Protein AF-A0A368JF54-F1 (afdb_monomer_lite)

Secondary structure (DSSP, 8-state):
--------GGG--HHHHHHHHHHTTTS----------------HHHHHHHHHHHHHHTTT----TT--HHHHHHHTT-

Radius of gyration: 23.29 Å; chains: 1; bounding box: 39×30×57 Å

pLDDT: mean 79.97, std 9.92, range [43.44, 91.06]

Sequence (78 aa):
MQLTYRIPADSLNSGFLEAIKAKFAGKEVSITVEDVPDKKPVNQKELYKKSLVLLDRFKDMKVDPNLNLSDLANEVNL

Structure (mmCIF, N/CA/C/O backbone):
data_AF-A0A368JF54-F1
#
_entry.id   AF-A0A368JF54-F1
#
loop_
_atom_site.group_PDB
_atom_site.id
_atom_site.type_symbol
_atom_site.label_atom_id
_atom_site.label_alt_id
_atom_site.label_comp_id
_atom_site.label_asym_id
_atom_site.label_entity_id
_atom_site.label_seq_id
_atom_site.pdbx_PDB_ins_code
_atom_site.Cartn_x
_atom_site.Cartn_y
_atom_site.Cartn_z
_atom_site.occupancy
_atom_site.B_iso_or_equiv
_atom_site.auth_seq_id
_atom_site.auth_comp_id
_atom_site.auth_asym_id
_atom_site.auth_atom_id
_atom_site.pdbx_PDB_model_num
ATOM 1 N N . MET A 1 1 ? -14.634 8.751 6.878 1.00 72.88 1 MET A N 1
ATOM 2 C CA . MET A 1 1 ? -13.159 8.873 6.943 1.00 72.88 1 MET A CA 1
ATOM 3 C C . MET A 1 1 ? -12.577 7.503 6.655 1.00 72.88 1 MET A C 1
ATOM 5 O O . MET A 1 1 ? -12.960 6.567 7.344 1.00 72.88 1 MET A O 1
ATOM 9 N N . GLN A 1 2 ? -11.718 7.384 5.646 1.00 77.62 2 GLN A N 1
ATOM 10 C CA . GLN A 1 2 ? -11.092 6.123 5.243 1.00 77.62 2 GLN A CA 1
ATOM 11 C C . GLN A 1 2 ? -9.606 6.169 5.604 1.00 77.62 2 GLN A C 1
ATOM 13 O O . GLN A 1 2 ? -8.934 7.161 5.331 1.00 77.62 2 GLN A O 1
ATOM 18 N N . LEU A 1 3 ? -9.109 5.116 6.249 1.00 81.81 3 LEU A N 1
ATOM 19 C CA . LEU A 1 3 ? -7.701 4.948 6.600 1.00 81.81 3 LEU A CA 1
ATOM 20 C C . LEU A 1 3 ? -7.216 3.646 5.983 1.00 81.81 3 LEU A C 1
ATOM 22 O O . LEU A 1 3 ? -7.800 2.596 6.227 1.00 81.81 3 LEU A O 1
ATOM 26 N N . THR A 1 4 ? -6.152 3.740 5.195 1.00 86.62 4 THR A N 1
ATOM 27 C CA . THR A 1 4 ? -5.543 2.587 4.533 1.00 86.62 4 THR A CA 1
ATOM 28 C C . THR A 1 4 ? -4.174 2.358 5.149 1.00 86.62 4 THR A C 1
ATOM 30 O O . THR A 1 4 ? -3.352 3.274 5.187 1.00 86.62 4 THR A O 1
ATOM 33 N N . TYR A 1 5 ? -3.934 1.145 5.638 1.00 85.69 5 TYR A N 1
ATOM 34 C CA . TYR A 1 5 ? -2.646 0.725 6.180 1.00 85.69 5 TYR A CA 1
ATOM 35 C C . TYR A 1 5 ? -1.981 -0.222 5.183 1.00 85.69 5 TYR A C 1
ATOM 37 O O . TYR A 1 5 ? -2.598 -1.189 4.748 1.00 85.69 5 TYR A O 1
ATOM 45 N N . ARG A 1 6 ? -0.720 0.044 4.831 1.00 85.31 6 ARG A N 1
ATOM 46 C CA . ARG A 1 6 ? 0.114 -0.875 4.049 1.00 85.31 6 ARG A CA 1
ATOM 47 C C . ARG A 1 6 ? 1.257 -1.335 4.935 1.00 85.31 6 ARG A C 1
ATOM 49 O O . ARG A 1 6 ? 2.246 -0.623 5.084 1.00 85.31 6 ARG A O 1
ATOM 56 N N . ILE A 1 7 ? 1.073 -2.486 5.561 1.00 85.50 7 ILE A N 1
ATOM 57 C CA . ILE A 1 7 ? 2.021 -3.074 6.507 1.00 85.50 7 ILE A CA 1
ATOM 58 C C . ILE A 1 7 ? 2.273 -4.538 6.133 1.00 85.50 7 ILE A C 1
ATOM 60 O O . ILE A 1 7 ? 1.404 -5.147 5.507 1.00 85.50 7 ILE A O 1
ATOM 64 N N . PRO A 1 8 ? 3.436 -5.110 6.493 1.00 85.88 8 PRO A N 1
ATOM 65 C CA . PRO A 1 8 ? 3.666 -6.543 6.354 1.00 85.88 8 PRO A CA 1
ATOM 66 C C . PRO A 1 8 ? 2.589 -7.338 7.095 1.00 85.88 8 PRO A C 1
ATOM 68 O O . PRO A 1 8 ? 2.163 -6.928 8.178 1.00 85.88 8 PRO A O 1
ATOM 71 N N . ALA A 1 9 ? 2.185 -8.486 6.548 1.00 84.69 9 ALA A N 1
ATOM 72 C CA . ALA A 1 9 ? 1.176 -9.343 7.173 1.00 84.69 9 ALA A CA 1
ATOM 73 C C . ALA A 1 9 ? 1.581 -9.756 8.600 1.00 84.69 9 ALA A C 1
ATOM 75 O O . ALA A 1 9 ? 0.761 -9.722 9.511 1.00 84.69 9 ALA A O 1
ATOM 76 N N . ASP A 1 10 ? 2.870 -10.008 8.826 1.00 86.38 10 ASP A N 1
ATOM 77 C CA . ASP A 1 10 ? 3.411 -10.380 10.140 1.00 86.38 10 ASP A CA 1
ATOM 78 C C . ASP A 1 10 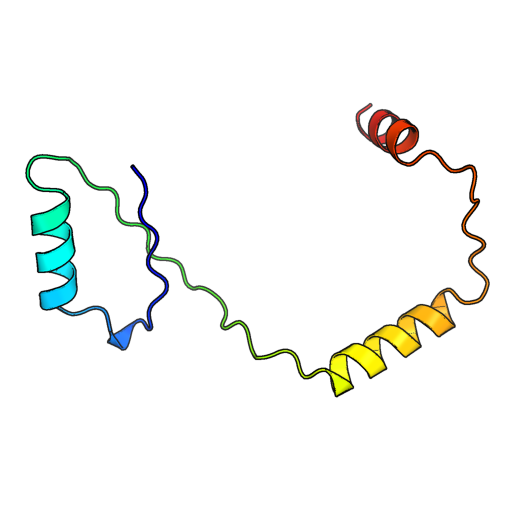? 3.312 -9.253 11.184 1.00 86.38 10 ASP A C 1
ATOM 80 O O . ASP A 1 10 ? 3.446 -9.481 12.385 1.00 86.38 10 ASP A O 1
ATOM 84 N N . SER A 1 11 ? 3.081 -8.013 10.743 1.00 85.94 11 SER A N 1
ATOM 85 C CA . SER A 1 11 ? 2.876 -6.862 11.629 1.00 85.94 11 SER A CA 1
ATOM 86 C C . SER A 1 11 ? 1.422 -6.715 12.094 1.00 85.94 11 SER A C 1
ATOM 88 O O . SER A 1 11 ? 1.147 -5.864 12.945 1.00 85.94 11 SER A O 1
ATOM 90 N N . LEU A 1 12 ? 0.485 -7.523 11.577 1.00 87.94 12 LEU A N 1
ATOM 91 C CA . LEU A 1 12 ? -0.893 -7.566 12.067 1.00 87.94 12 LEU A CA 1
ATOM 92 C C . LEU A 1 12 ? -0.931 -8.304 13.415 1.00 87.94 12 LEU A C 1
ATOM 94 O O . LEU A 1 12 ? -0.979 -9.528 13.482 1.00 87.94 12 LEU A O 1
ATOM 98 N N . ASN A 1 13 ? -0.904 -7.549 14.511 1.00 89.50 13 ASN A N 1
ATOM 99 C CA . ASN A 1 13 ? -0.958 -8.097 15.865 1.00 89.50 13 ASN A CA 1
ATOM 100 C C . ASN A 1 13 ? -2.123 -7.513 16.677 1.00 89.50 13 ASN A C 1
ATOM 102 O O . ASN A 1 13 ? -2.814 -6.585 16.250 1.00 89.50 13 ASN A O 1
ATOM 106 N N . SER A 1 14 ? -2.331 -8.046 17.881 1.00 89.50 14 SER A N 1
ATOM 107 C CA . SER A 1 14 ? -3.404 -7.607 18.779 1.00 89.50 14 SER A CA 1
ATOM 108 C C . SER A 1 14 ? -3.332 -6.110 19.095 1.00 89.50 14 SER A C 1
ATOM 110 O O . SER A 1 14 ? -4.364 -5.452 19.163 1.00 89.50 14 SER A O 1
ATOM 112 N N . GLY A 1 15 ? -2.127 -5.544 19.219 1.00 90.38 15 GLY A N 1
ATOM 113 C CA . GLY A 1 15 ? -1.941 -4.112 19.463 1.00 90.38 15 GLY A CA 1
ATOM 114 C C . GLY A 1 15 ? -2.443 -3.243 18.308 1.00 90.38 15 GLY A C 1
ATOM 115 O O . GLY A 1 15 ? -3.066 -2.208 18.539 1.00 90.38 15 GLY A O 1
ATOM 116 N N . PHE A 1 16 ? -2.244 -3.687 17.065 1.00 89.00 16 PHE A N 1
ATOM 117 C CA . PHE A 1 16 ? -2.788 -3.010 15.887 1.00 89.00 16 PHE A CA 1
ATOM 118 C C . PHE A 1 16 ? -4.325 -3.017 15.883 1.00 89.00 16 PHE A C 1
ATOM 120 O O . PHE A 1 16 ? -4.949 -1.986 15.624 1.00 89.00 16 PHE A O 1
ATOM 127 N N . LEU A 1 17 ? -4.942 -4.149 16.236 1.00 88.00 17 LEU A N 1
ATOM 128 C CA . LEU A 1 17 ? -6.401 -4.261 16.330 1.00 88.00 17 LEU A CA 1
ATOM 129 C C . LEU A 1 17 ? -6.979 -3.361 17.428 1.00 88.00 17 LEU A C 1
ATOM 131 O O . LEU A 1 17 ? -7.982 -2.684 17.194 1.00 88.00 17 LEU A O 1
ATOM 135 N N . GLU A 1 18 ? -6.335 -3.293 18.594 1.00 91.06 18 GLU A N 1
ATOM 136 C CA . GLU A 1 18 ? -6.753 -2.392 19.675 1.00 91.06 18 GLU A CA 1
ATOM 137 C C . GLU A 1 18 ? -6.632 -0.915 19.274 1.00 91.06 18 GLU A C 1
ATOM 139 O O . GLU A 1 18 ? -7.522 -0.115 19.569 1.00 91.06 18 GLU A O 1
ATOM 144 N N . ALA A 1 19 ? -5.598 -0.547 18.512 1.00 87.69 19 ALA A N 1
ATOM 145 C CA . ALA A 1 19 ? -5.464 0.810 17.984 1.00 87.69 19 ALA A CA 1
ATOM 146 C C . ALA A 1 19 ? -6.599 1.175 17.006 1.00 87.69 19 ALA A C 1
ATOM 148 O O . ALA A 1 19 ? -7.120 2.294 17.060 1.00 87.69 19 ALA A O 1
ATOM 149 N N . ILE A 1 20 ? -7.022 0.242 16.140 1.00 88.44 20 ILE A N 1
ATOM 150 C CA . ILE A 1 20 ? -8.185 0.449 15.259 1.00 88.44 20 ILE A CA 1
ATOM 151 C C . ILE A 1 20 ? -9.462 0.603 16.092 1.00 88.44 20 ILE A C 1
ATOM 153 O O . ILE A 1 20 ? -10.210 1.559 15.874 1.00 88.44 20 ILE A O 1
ATOM 157 N N . LYS A 1 21 ? -9.692 -0.272 17.080 1.00 89.31 21 LYS A N 1
ATOM 158 C CA . LYS A 1 21 ? -10.863 -0.184 17.969 1.00 89.31 21 LYS A CA 1
ATOM 159 C C . LYS A 1 21 ? -10.936 1.160 18.689 1.00 89.31 21 LYS A C 1
ATOM 161 O O . LYS A 1 21 ? -11.984 1.797 18.667 1.00 89.31 21 LYS A O 1
ATOM 166 N N . ALA A 1 22 ? -9.828 1.620 19.271 1.00 89.88 22 ALA A N 1
ATOM 167 C CA . ALA A 1 22 ? -9.776 2.902 19.970 1.00 89.88 22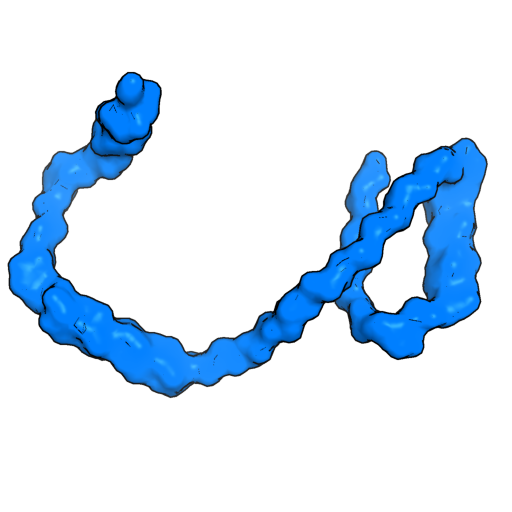 ALA A CA 1
ATOM 168 C C . ALA A 1 22 ? -10.078 4.081 19.029 1.00 89.88 22 ALA A C 1
ATOM 170 O O . ALA A 1 22 ? -10.812 5.002 19.387 1.00 89.88 22 ALA A O 1
ATOM 171 N N . LYS A 1 23 ? -9.551 4.044 17.799 1.00 87.19 23 LYS A N 1
ATOM 172 C CA . LYS A 1 23 ? -9.701 5.132 16.823 1.00 87.19 23 LYS A CA 1
ATOM 173 C C . LYS A 1 23 ? -11.103 5.227 16.216 1.00 87.19 23 LYS A C 1
ATOM 175 O O . LYS A 1 23 ? -11.534 6.320 15.846 1.00 87.19 23 LYS A O 1
ATOM 180 N N . PHE A 1 24 ? -11.800 4.103 16.093 1.00 88.31 24 PHE A N 1
ATOM 181 C CA . PHE A 1 24 ? -13.134 4.023 15.492 1.00 88.31 24 PHE A CA 1
ATOM 182 C C . PHE A 1 24 ? -14.224 3.638 16.500 1.00 88.31 24 PHE A C 1
ATOM 184 O O . PHE A 1 24 ? -15.291 3.172 16.104 1.00 88.31 24 PHE A O 1
ATOM 191 N N . ALA A 1 25 ? -13.979 3.855 17.795 1.00 87.00 25 ALA A N 1
ATOM 192 C CA . ALA A 1 25 ? -14.902 3.499 18.865 1.00 87.00 25 ALA A CA 1
ATOM 193 C C . ALA A 1 25 ? -16.330 4.015 18.597 1.00 87.00 25 ALA A C 1
ATOM 195 O O . ALA A 1 25 ? -16.535 5.182 18.250 1.00 87.00 25 ALA A O 1
ATOM 196 N N . GLY A 1 26 ? -17.313 3.123 18.748 1.00 86.12 26 GLY A N 1
ATOM 197 C CA . GLY A 1 26 ? -18.733 3.431 18.547 1.00 86.12 26 GLY A CA 1
ATOM 198 C C . GLY A 1 26 ? -19.184 3.531 17.085 1.00 86.12 26 GLY A C 1
ATOM 199 O O . GLY A 1 26 ? -20.305 3.967 16.836 1.00 86.12 26 GLY A O 1
ATOM 200 N N . LYS A 1 27 ? -18.341 3.151 16.117 1.00 88.00 27 LYS A N 1
ATOM 201 C CA . LYS A 1 27 ? -18.683 3.125 14.687 1.00 88.00 27 LYS A CA 1
ATOM 202 C C . LYS A 1 27 ? -18.550 1.713 14.134 1.00 88.00 27 LYS A C 1
ATOM 204 O O . LYS A 1 27 ? -17.703 0.941 14.576 1.00 88.00 27 LYS A O 1
ATOM 209 N N . GLU A 1 28 ? -19.365 1.400 13.137 1.00 85.31 28 GLU A N 1
ATOM 210 C CA . GLU A 1 28 ? -19.196 0.192 12.337 1.00 85.31 28 GLU A CA 1
ATOM 211 C C . GLU A 1 28 ? -17.997 0.366 11.391 1.00 85.31 28 GLU A C 1
ATOM 213 O O . GLU A 1 28 ? -17.826 1.423 10.774 1.00 85.31 28 GLU A O 1
ATOM 218 N N . VAL A 1 29 ? -17.132 -0.648 11.318 1.00 84.44 29 VAL A N 1
ATOM 219 C CA . VAL A 1 29 ? -15.881 -0.605 10.549 1.00 84.44 29 VAL A CA 1
ATOM 220 C C . VAL A 1 29 ? -15.843 -1.779 9.580 1.00 84.44 29 VAL A C 1
ATOM 222 O O . VAL A 1 29 ? -15.952 -2.929 9.995 1.00 84.44 29 VAL A O 1
ATOM 225 N N . SER A 1 30 ? -15.623 -1.488 8.299 1.00 85.62 30 SER A N 1
ATOM 226 C CA . SER A 1 30 ? -15.294 -2.490 7.283 1.00 85.62 30 SER A CA 1
ATOM 227 C C . SER A 1 30 ? -13.775 -2.631 7.179 1.00 85.62 30 SER A C 1
ATOM 229 O O . SER A 1 30 ? -13.080 -1.628 7.003 1.00 85.62 30 SER A O 1
ATOM 231 N N . ILE A 1 31 ? -13.260 -3.859 7.276 1.00 85.81 31 ILE A N 1
ATOM 232 C CA . ILE A 1 31 ? -11.831 -4.172 7.128 1.00 85.81 31 ILE A CA 1
ATOM 233 C C . ILE A 1 31 ? -11.638 -4.920 5.809 1.00 85.81 31 ILE A C 1
ATOM 235 O O . ILE A 1 31 ? -12.222 -5.983 5.614 1.00 85.81 31 ILE A O 1
ATOM 239 N N . THR A 1 32 ? -10.791 -4.386 4.933 1.00 86.81 32 THR A N 1
ATOM 240 C CA . THR A 1 32 ? -10.415 -5.031 3.669 1.00 86.81 32 THR A CA 1
ATOM 241 C C . THR A 1 32 ? -8.964 -5.491 3.759 1.00 86.81 32 THR A C 1
ATOM 243 O O . THR A 1 32 ? -8.086 -4.695 4.091 1.00 86.81 32 THR A O 1
ATOM 246 N N . VAL A 1 33 ? -8.717 -6.772 3.477 1.00 85.50 33 VAL A N 1
ATOM 247 C CA . VAL A 1 33 ? -7.374 -7.362 3.407 1.00 85.50 33 VAL A CA 1
ATOM 248 C C . VAL A 1 33 ? -7.114 -7.751 1.960 1.00 85.50 33 VAL A C 1
ATOM 250 O O . VAL A 1 33 ? -7.860 -8.541 1.388 1.00 85.50 33 VAL A O 1
ATOM 253 N N . GLU A 1 34 ? -6.063 -7.187 1.379 1.00 85.62 34 GLU A N 1
ATOM 254 C CA . GLU A 1 34 ? -5.665 -7.432 -0.005 1.00 85.62 34 GLU A CA 1
ATOM 255 C C . GLU A 1 34 ? -4.217 -7.915 -0.027 1.00 85.62 34 GLU A C 1
ATOM 257 O O . GLU A 1 34 ? -3.368 -7.380 0.693 1.00 85.62 34 GLU A O 1
ATOM 262 N N . ASP A 1 35 ? -3.927 -8.908 -0.866 1.00 83.19 35 ASP A N 1
ATOM 263 C CA . ASP A 1 35 ? -2.547 -9.239 -1.207 1.00 83.19 35 ASP A CA 1
ATOM 264 C C . ASP A 1 35 ? -2.023 -8.160 -2.158 1.00 83.19 35 ASP A C 1
ATOM 266 O O . ASP A 1 35 ? -2.431 -8.067 -3.320 1.00 83.19 35 ASP A O 1
ATOM 270 N N . VAL A 1 36 ? -1.168 -7.282 -1.633 1.00 81.69 36 VAL A N 1
ATOM 271 C CA . VAL A 1 36 ? -0.610 -6.182 -2.411 1.00 81.69 36 VAL A CA 1
ATOM 272 C C . VAL A 1 36 ? 0.774 -6.592 -2.898 1.00 81.69 36 VAL A C 1
ATOM 274 O O . VAL A 1 36 ? 1.692 -6.681 -2.077 1.00 81.69 36 VAL A O 1
ATOM 277 N N . PRO A 1 37 ? 0.982 -6.748 -4.220 1.00 76.75 37 PRO A N 1
ATOM 278 C CA . PRO A 1 37 ? 2.281 -7.116 -4.748 1.00 76.75 37 PRO A CA 1
ATOM 279 C C . PRO A 1 37 ? 3.326 -6.101 -4.301 1.00 76.75 37 PRO A C 1
ATOM 281 O O . PRO A 1 37 ? 3.128 -4.873 -4.348 1.00 76.75 37 PRO A O 1
ATOM 284 N N . ASP A 1 38 ? 4.442 -6.643 -3.828 1.00 71.25 38 ASP A N 1
ATOM 285 C CA . ASP A 1 38 ? 5.536 -5.841 -3.328 1.00 71.25 38 ASP A CA 1
ATOM 286 C C . ASP A 1 38 ? 6.027 -4.935 -4.459 1.00 71.25 38 ASP A C 1
ATOM 288 O O . ASP A 1 38 ? 6.321 -5.394 -5.572 1.00 71.25 38 ASP A O 1
ATOM 292 N N . LYS A 1 39 ? 6.081 -3.623 -4.204 1.00 66.06 39 LYS A N 1
ATOM 293 C CA . LYS A 1 39 ? 6.671 -2.689 -5.165 1.00 66.06 39 LYS A CA 1
ATOM 294 C C . LYS A 1 39 ? 8.174 -2.897 -5.075 1.00 66.06 39 LYS A C 1
ATOM 296 O O . LYS A 1 39 ? 8.861 -2.128 -4.408 1.00 66.06 39 LYS A O 1
ATOM 301 N N . LYS A 1 40 ? 8.679 -3.951 -5.731 1.00 66.25 40 LYS A N 1
ATOM 302 C CA . LYS A 1 40 ? 10.119 -4.163 -5.877 1.00 66.25 40 LYS A CA 1
ATOM 303 C C . LYS A 1 40 ? 10.718 -2.835 -6.336 1.00 66.25 40 LYS A C 1
ATOM 305 O O . LYS A 1 40 ? 10.207 -2.273 -7.313 1.00 66.25 40 LYS A O 1
ATOM 310 N N . PRO A 1 41 ? 11.740 -2.309 -5.641 1.00 65.25 41 PRO A N 1
ATOM 311 C CA . PRO A 1 41 ? 12.388 -1.086 -6.071 1.00 65.25 41 PRO A CA 1
ATOM 312 C C . PRO A 1 41 ? 12.823 -1.288 -7.518 1.00 65.25 41 PRO A C 1
ATOM 314 O O . PRO A 1 41 ? 13.565 -2.218 -7.844 1.00 65.25 41 PRO A O 1
ATOM 317 N N . VAL A 1 42 ? 12.261 -0.473 -8.406 1.00 67.00 42 VAL A N 1
ATOM 318 C CA . VAL A 1 42 ? 12.498 -0.618 -9.835 1.00 67.00 42 VAL A CA 1
ATOM 319 C C . VAL A 1 42 ? 13.950 -0.235 -10.069 1.00 67.00 42 VAL A C 1
ATOM 321 O O . VAL A 1 42 ? 14.349 0.900 -9.807 1.00 67.00 42 VAL A O 1
ATOM 324 N N . ASN A 1 43 ? 14.766 -1.187 -10.514 1.00 82.12 43 ASN A N 1
ATOM 325 C CA . ASN A 1 43 ? 16.162 -0.906 -10.796 1.00 82.12 43 ASN A CA 1
ATOM 326 C C . ASN A 1 43 ? 16.227 0.084 -11.966 1.00 82.12 43 ASN A C 1
ATOM 328 O O . ASN A 1 43 ? 15.860 -0.253 -13.093 1.00 82.12 43 ASN A O 1
ATOM 332 N N . GLN A 1 44 ? 16.699 1.305 -11.706 1.00 81.62 44 GLN A N 1
ATOM 333 C CA . GLN A 1 44 ? 16.752 2.376 -12.706 1.00 81.62 44 GLN A CA 1
ATOM 334 C C . GLN A 1 44 ? 17.553 1.969 -13.952 1.00 81.62 44 GLN A C 1
ATOM 336 O O . GLN A 1 44 ? 17.199 2.345 -15.068 1.00 81.62 44 GLN A O 1
ATOM 341 N N . LYS A 1 45 ? 18.582 1.126 -13.788 1.00 84.50 45 LYS A N 1
ATOM 342 C CA . LYS A 1 45 ? 19.365 0.577 -14.902 1.00 84.50 45 LYS A CA 1
ATOM 343 C C . LYS A 1 45 ? 18.525 -0.339 -15.790 1.00 84.50 45 LYS A C 1
ATOM 345 O O . LYS A 1 45 ? 18.663 -0.305 -17.011 1.00 84.50 45 LYS A O 1
ATOM 350 N N . GLU A 1 46 ? 17.669 -1.168 -15.198 1.00 82.94 46 GLU A N 1
ATOM 351 C CA . GLU A 1 46 ? 16.759 -2.025 -15.965 1.00 82.94 46 GLU A CA 1
ATOM 352 C C . GLU A 1 46 ? 15.653 -1.217 -16.635 1.00 82.94 46 GLU A C 1
ATOM 354 O O . GLU A 1 46 ? 15.314 -1.493 -17.786 1.00 82.94 46 GLU A O 1
ATOM 359 N N . LEU A 1 47 ? 15.131 -0.195 -15.951 1.00 85.31 47 LEU A N 1
ATOM 360 C CA . LEU A 1 47 ? 14.147 0.723 -16.518 1.00 85.31 47 LEU A CA 1
ATOM 361 C C . LEU A 1 47 ? 14.707 1.425 -17.766 1.00 85.31 47 LEU A C 1
ATOM 363 O O . LEU A 1 47 ? 14.060 1.428 -18.810 1.00 85.31 47 LEU A O 1
ATOM 367 N N . TYR A 1 48 ? 15.939 1.933 -17.680 1.00 86.56 48 TYR A N 1
ATOM 368 C CA . TYR A 1 48 ? 16.626 2.575 -18.799 1.00 86.56 48 TYR A CA 1
ATOM 369 C C . TYR A 1 48 ? 16.871 1.613 -19.970 1.00 86.56 48 TYR A C 1
ATOM 371 O O . TYR A 1 48 ? 16.637 1.948 -21.127 1.00 86.56 48 TYR A O 1
ATOM 379 N N . LYS A 1 49 ? 17.276 0.367 -19.695 1.00 86.94 49 LYS A N 1
ATOM 380 C CA . LYS A 1 49 ? 17.403 -0.646 -20.756 1.00 86.94 49 LYS A CA 1
ATOM 381 C C . LYS A 1 49 ? 16.071 -0.908 -21.460 1.00 86.94 49 LYS A C 1
ATOM 383 O O . LYS A 1 49 ? 16.042 -1.004 -22.683 1.00 86.94 49 LYS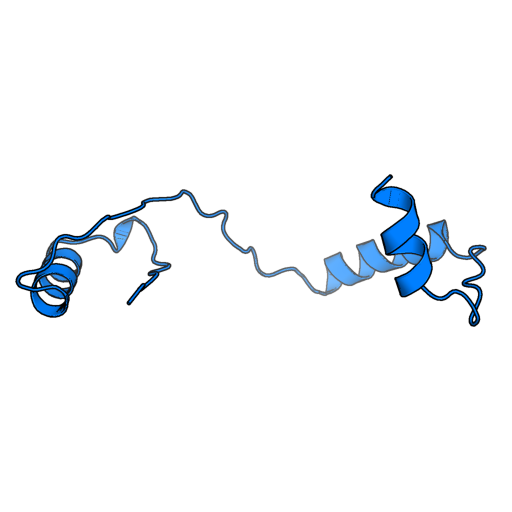 A O 1
ATOM 388 N N . LYS A 1 50 ? 14.971 -1.006 -20.706 1.00 85.94 50 LYS A N 1
ATOM 389 C CA . LYS A 1 50 ? 13.628 -1.192 -21.276 1.00 85.94 50 LYS A CA 1
ATOM 390 C C . LYS A 1 50 ? 13.183 0.021 -22.098 1.00 85.94 50 LYS A C 1
ATOM 392 O O . LYS A 1 50 ? 12.569 -0.170 -23.144 1.00 85.94 50 LYS A O 1
ATOM 397 N N . SER A 1 51 ? 13.515 1.244 -21.677 1.00 85.62 51 SER A N 1
ATOM 398 C CA . SER A 1 51 ? 13.170 2.447 -22.441 1.00 85.62 51 SER A CA 1
ATOM 399 C C . SER A 1 51 ? 13.949 2.553 -23.752 1.00 85.62 51 SER A C 1
ATOM 401 O O . SER A 1 51 ? 13.361 2.945 -24.753 1.00 85.62 51 SER A O 1
ATOM 403 N N . LEU A 1 52 ? 15.219 2.136 -23.798 1.00 88.75 52 LEU A N 1
ATOM 404 C CA . LEU A 1 52 ? 15.994 2.100 -25.047 1.00 88.75 52 LEU A CA 1
AT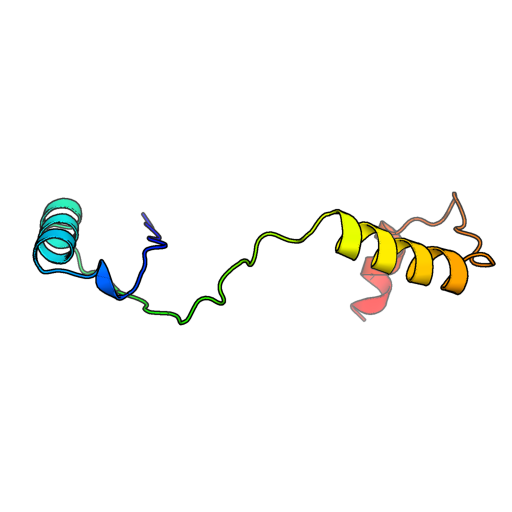OM 405 C C . LEU A 1 52 ? 15.367 1.181 -26.106 1.00 88.75 52 LEU A C 1
ATOM 407 O O . LEU A 1 52 ? 15.326 1.544 -27.277 1.00 88.75 52 LEU A O 1
ATOM 411 N N . VAL A 1 53 ? 14.830 0.027 -25.696 1.00 88.75 53 VAL A N 1
ATOM 412 C CA . VAL A 1 53 ? 14.123 -0.890 -26.610 1.00 88.75 53 VAL A CA 1
ATOM 413 C C . VAL A 1 53 ? 12.866 -0.234 -27.184 1.00 88.75 53 VAL A C 1
ATOM 415 O O . VAL A 1 53 ? 12.579 -0.382 -28.368 1.00 88.75 53 VAL A O 1
ATOM 418 N N . LEU A 1 54 ? 12.117 0.505 -26.361 1.00 85.00 54 LEU A N 1
ATOM 419 C CA . LEU A 1 54 ? 10.935 1.237 -26.820 1.00 85.00 54 LEU A CA 1
ATOM 420 C C . LEU A 1 54 ? 11.318 2.369 -27.777 1.00 85.00 54 LEU A C 1
ATOM 422 O O . LEU A 1 54 ? 10.683 2.524 -28.814 1.00 85.00 54 LEU A O 1
ATOM 426 N N . LEU A 1 55 ? 12.374 3.118 -27.459 1.00 83.81 55 LEU A N 1
ATOM 427 C CA . LEU A 1 55 ? 12.873 4.195 -28.312 1.00 83.81 55 LEU A CA 1
ATOM 428 C C . LEU A 1 55 ? 13.329 3.679 -29.680 1.00 83.81 55 LEU A C 1
ATOM 430 O O . LEU A 1 55 ? 12.974 4.283 -30.684 1.00 83.81 55 LEU A O 1
ATOM 434 N N . ASP A 1 56 ? 14.050 2.555 -29.747 1.00 85.62 56 ASP A N 1
ATOM 435 C CA . ASP A 1 56 ? 14.431 1.957 -31.036 1.00 85.62 56 ASP A CA 1
ATOM 436 C C . ASP A 1 56 ? 13.209 1.439 -31.807 1.00 85.62 56 ASP A C 1
ATOM 438 O O . ASP A 1 56 ? 13.091 1.672 -33.009 1.00 85.62 56 ASP A O 1
ATOM 442 N N . ARG A 1 57 ? 12.245 0.813 -31.115 1.00 84.00 57 ARG A N 1
ATOM 443 C CA . ARG A 1 57 ? 11.005 0.324 -31.738 1.00 84.00 57 ARG A CA 1
ATOM 444 C C . ARG A 1 57 ? 10.171 1.442 -32.365 1.00 84.00 57 ARG A C 1
ATOM 446 O O . ARG A 1 57 ? 9.487 1.204 -33.356 1.00 84.00 57 ARG A O 1
ATOM 453 N N . PHE A 1 58 ? 10.213 2.636 -31.781 1.00 83.25 58 PHE A N 1
ATOM 454 C CA . PHE A 1 58 ? 9.430 3.792 -32.209 1.00 83.25 58 PHE A CA 1
ATOM 455 C C . PHE A 1 58 ? 10.285 4.909 -32.817 1.00 83.25 58 PHE A C 1
ATOM 457 O O . PHE A 1 58 ? 9.808 6.031 -32.947 1.00 83.25 58 PHE A O 1
ATOM 464 N N . LYS A 1 59 ? 11.525 4.627 -33.231 1.00 81.25 59 LYS A N 1
ATOM 465 C CA . LYS A 1 59 ? 12.441 5.647 -33.773 1.00 81.25 59 LYS A CA 1
ATOM 466 C C . LYS A 1 59 ? 11.907 6.369 -35.013 1.00 81.25 59 LYS A C 1
ATOM 468 O O . LYS A 1 59 ? 12.231 7.531 -35.230 1.00 81.25 59 LYS A O 1
ATOM 473 N N . ASP A 1 60 ? 11.069 5.688 -35.791 1.00 83.69 60 ASP A N 1
ATOM 474 C CA . ASP A 1 60 ? 10.446 6.219 -37.007 1.00 83.69 60 ASP A CA 1
ATOM 475 C C . ASP A 1 60 ? 9.046 6.805 -36.743 1.00 83.69 60 ASP A C 1
ATOM 477 O O . ASP A 1 60 ? 8.388 7.311 -37.657 1.00 83.69 60 ASP A O 1
ATOM 481 N N . MET A 1 61 ? 8.571 6.745 -35.493 1.00 76.00 61 MET A N 1
ATOM 482 C CA . MET A 1 61 ? 7.290 7.313 -35.094 1.00 76.00 61 MET A CA 1
ATOM 483 C C . MET A 1 61 ? 7.405 8.836 -35.065 1.00 76.00 61 MET A C 1
ATOM 485 O O . MET A 1 61 ? 8.055 9.426 -34.203 1.00 76.00 61 MET A O 1
ATOM 489 N N . LYS A 1 62 ? 6.738 9.488 -36.014 1.00 70.69 62 LYS A N 1
ATOM 490 C CA . LYS A 1 62 ? 6.571 10.939 -36.010 1.00 70.69 62 LYS A CA 1
ATOM 491 C C . LYS A 1 62 ? 5.373 11.272 -35.131 1.00 70.69 62 LYS A C 1
ATOM 493 O O . LYS A 1 62 ? 4.244 10.948 -35.482 1.00 70.69 62 LYS A O 1
ATOM 498 N N . VAL A 1 63 ? 5.629 11.890 -33.982 1.00 68.50 63 VAL A N 1
ATOM 499 C CA . VAL A 1 63 ? 4.569 12.488 -33.165 1.00 68.50 63 VAL A CA 1
ATOM 500 C C . VAL A 1 63 ? 4.161 13.785 -33.853 1.00 68.50 63 VAL A C 1
ATOM 502 O O . VAL A 1 63 ? 4.991 14.682 -33.995 1.00 68.50 63 VAL A O 1
ATOM 505 N N . ASP A 1 64 ? 2.919 13.866 -34.325 1.00 72.88 64 ASP A N 1
ATOM 506 C CA . ASP A 1 64 ? 2.381 15.106 -34.882 1.00 72.88 64 ASP A CA 1
ATOM 507 C C . ASP A 1 64 ? 2.219 16.129 -33.741 1.00 72.88 64 ASP A C 1
ATOM 509 O O . ASP A 1 64 ? 1.446 15.886 -32.812 1.00 72.88 64 ASP A O 1
ATOM 513 N N . PRO A 1 65 ? 2.951 17.258 -33.761 1.00 69.44 65 PRO A N 1
ATOM 514 C CA . PRO A 1 65 ? 2.880 18.261 -32.701 1.00 69.44 65 PRO A CA 1
ATOM 515 C C . PRO A 1 65 ? 1.529 18.986 -32.650 1.00 69.44 65 PRO A C 1
ATOM 517 O O . PRO A 1 65 ? 1.244 19.651 -31.657 1.00 69.44 65 PRO A O 1
ATOM 520 N N . ASN A 1 66 ? 0.702 18.862 -33.692 1.00 79.50 66 ASN A N 1
ATOM 521 C CA . ASN A 1 66 ? -0.649 19.421 -33.731 1.00 79.50 66 ASN A CA 1
ATOM 522 C C . ASN A 1 66 ? -1.714 18.411 -33.273 1.00 79.50 66 ASN A C 1
ATOM 524 O O . ASN A 1 66 ? -2.902 18.729 -33.294 1.00 79.50 66 ASN A O 1
ATOM 528 N N . LEU A 1 67 ? -1.314 17.198 -32.867 1.00 73.25 67 LEU A N 1
ATOM 529 C CA . LEU A 1 67 ? -2.236 16.171 -32.399 1.00 73.25 67 LEU A CA 1
ATOM 530 C C . LEU A 1 67 ? -2.861 16.580 -31.059 1.00 73.25 67 LEU A C 1
ATOM 532 O O . LEU A 1 67 ? -2.227 16.500 -30.004 1.00 73.25 67 LEU A O 1
ATOM 536 N N . AS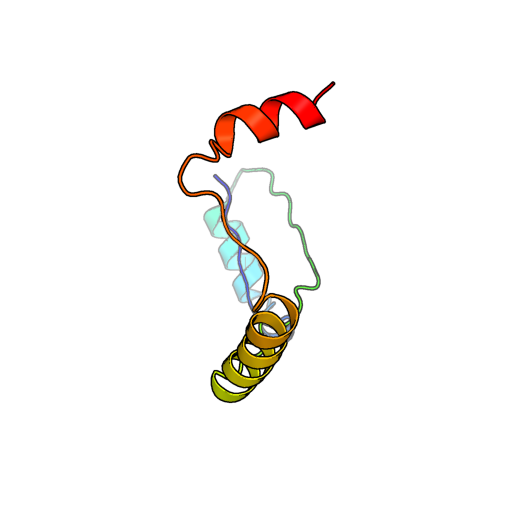N A 1 68 ? -4.131 16.980 -31.086 1.00 73.12 68 ASN A N 1
ATOM 537 C CA . ASN A 1 68 ? -4.895 17.228 -29.872 1.00 73.12 68 ASN A CA 1
ATOM 538 C C . ASN A 1 68 ? -5.418 15.903 -29.298 1.00 73.12 68 ASN A C 1
ATOM 540 O O . ASN A 1 68 ? -6.438 15.364 -29.723 1.00 73.12 68 ASN A O 1
ATOM 544 N N . LEU A 1 69 ? -4.717 15.385 -28.290 1.00 69.19 69 LEU A N 1
ATOM 545 C CA . LEU A 1 69 ? -5.085 14.151 -27.586 1.00 69.19 69 LEU A CA 1
ATOM 546 C C . LEU A 1 69 ? -6.458 14.233 -26.895 1.00 69.19 69 LEU A C 1
ATOM 548 O O . LEU A 1 69 ? -7.073 13.199 -26.640 1.00 69.19 69 LEU A O 1
ATOM 552 N N . SER A 1 70 ? -6.942 15.445 -26.607 1.00 71.44 70 SER A N 1
ATOM 553 C CA . SER A 1 70 ? -8.255 15.662 -25.986 1.00 71.44 70 SER A CA 1
ATOM 554 C C . SER A 1 70 ? -9.399 15.342 -26.946 1.00 71.44 70 SER A C 1
ATOM 556 O O . SER A 1 70 ? -10.430 14.834 -26.513 1.00 71.44 70 SER A O 1
ATOM 558 N N . ASP A 1 71 ? -9.205 15.595 -28.243 1.00 70.88 71 ASP A N 1
ATOM 559 C CA . ASP A 1 71 ? -10.224 15.346 -29.265 1.00 70.88 71 ASP A CA 1
ATOM 560 C C . ASP A 1 71 ? -10.320 13.841 -29.570 1.00 70.88 71 ASP A C 1
ATOM 562 O O . ASP A 1 71 ? -11.416 13.288 -29.633 1.00 70.88 71 ASP A O 1
ATOM 566 N N . LEU A 1 72 ? -9.177 13.144 -29.612 1.00 64.75 72 LEU A N 1
ATOM 567 C CA . LEU A 1 72 ? -9.100 11.686 -29.800 1.00 64.75 72 LEU A CA 1
ATOM 568 C C . LEU A 1 72 ? -9.774 10.884 -28.677 1.00 64.75 72 LEU A C 1
ATOM 570 O O . LEU A 1 72 ? -10.362 9.836 -28.931 1.00 64.75 72 LEU A O 1
ATOM 574 N N . ALA A 1 73 ? -9.699 11.352 -27.429 1.00 64.19 73 ALA A N 1
ATOM 575 C CA . ALA A 1 73 ? -10.309 10.661 -26.291 1.00 64.19 73 ALA A CA 1
ATOM 576 C C . ALA A 1 73 ? -11.849 10.633 -26.358 1.00 64.19 73 ALA A C 1
ATOM 578 O O . ALA A 1 73 ? -12.471 9.750 -25.764 1.00 64.19 73 ALA A O 1
ATOM 579 N N . ASN A 1 74 ? -12.462 11.568 -27.090 1.00 64.12 74 ASN A N 1
ATOM 580 C CA . ASN A 1 74 ? -13.911 11.618 -27.275 1.00 64.12 74 ASN A CA 1
ATOM 581 C C . ASN A 1 74 ? -14.399 10.674 -28.387 1.00 64.12 74 ASN A C 1
ATOM 583 O O . ASN A 1 74 ? -15.534 10.212 -28.320 1.00 64.12 74 ASN A O 1
ATOM 587 N N . GLU A 1 75 ? -13.557 10.340 -29.371 1.00 58.69 75 GLU A N 1
ATOM 588 C CA . GLU A 1 75 ? -13.934 9.466 -30.495 1.00 58.69 75 GLU A CA 1
ATOM 589 C C . GLU A 1 75 ? -13.987 7.974 -30.123 1.00 58.69 75 GLU A C 1
ATOM 591 O O . GLU A 1 75 ?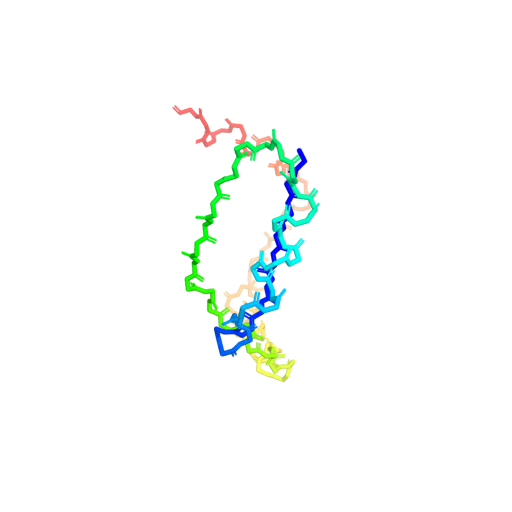 -14.750 7.224 -30.720 1.00 58.69 75 GLU A O 1
ATOM 596 N N . VAL A 1 76 ? -13.225 7.532 -29.115 1.00 58.22 76 VAL A N 1
ATOM 597 C CA . VAL A 1 76 ? -13.198 6.118 -28.666 1.00 58.22 76 VAL A CA 1
ATOM 598 C C . VAL A 1 76 ? -14.345 5.790 -27.688 1.00 58.22 76 VAL A C 1
ATOM 600 O O . VAL A 1 76 ? -14.521 4.639 -27.299 1.00 58.22 76 VAL A O 1
ATOM 603 N N . ASN A 1 77 ? -15.138 6.791 -27.291 1.00 51.62 77 ASN A N 1
ATOM 604 C CA . ASN A 1 77 ? -16.304 6.652 -26.405 1.00 51.62 77 ASN A CA 1
ATOM 605 C C . ASN A 1 77 ? -17.655 6.592 -27.161 1.00 51.62 77 ASN A C 1
ATOM 607 O O . ASN A 1 77 ? -18.705 6.790 -26.544 1.00 51.62 77 ASN A O 1
ATOM 611 N N . LEU A 1 78 ? -17.634 6.326 -28.473 1.00 43.44 78 LEU A N 1
ATOM 612 C CA . LEU A 1 78 ? -18.805 6.044 -29.322 1.00 43.44 78 LEU A CA 1
ATOM 613 C C . LEU A 1 78 ? -18.935 4.541 -29.595 1.00 43.44 78 LEU A C 1
ATOM 615 O O . LEU A 1 78 ? -20.091 4.060 -29.607 1.00 43.44 78 LEU A O 1
#

Foldseek 3Di:
DDDDDDDPPVPPDPVVVVVVCVVQPPDDDDDDDDDDPDPDPPDVVVVVVVVVVVCVVCVVPDDDPPDDVVVVVVVVVD

Organism: NCBI:txid2315727